Protein AF-A0A0K0CVA7-F1 (afdb_monomer)

Organism: Angiostrongylus cantonensis (NCBI:txid6313)

pLDDT: mean 74.23, std 19.53, range [35.25, 94.12]

Nearest PDB structures (foldseek):
  2fls-assembly1_A  TM=8.951E-01  e=3.554E-04  Homo sapiens
  3zij-assembly2_B  TM=8.366E-01  e=7.509E-03  Bacillus cereus
  3zit-assembly1_A  TM=8.379E-01  e=1.610E-02  Bacillus cereus
  6ghb-assembly1_A  TM=8.305E-01  e=4.555E-02  Bacillus subtilis subsp. subtilis str. 168
  3gkx-assembly3_B  TM=7.285E-01  e=1.122E-01  Bacteroides fragilis NCTC 9343

InterPro domains:
  IPR002109 Glutaredoxin [PF00462] (36-96)
  IPR036249 Thioredoxin-like superfamily [SSF52833] (34-96)

Solvent-accessible surface area (backbone atoms only — not comparable to full-atom values): 5919 Å² total; per-residue (Å²): 140,79,89,82,79,83,80,76,64,66,72,57,58,56,49,54,53,49,50,54,54,51,60,64,58,73,56,73,86,68,82,88,61,54,55,29,39,36,38,34,52,81,97,39,72,61,33,52,53,54,51,49,51,36,56,73,71,67,52,63,61,44,80,44,48,50,55,60,34,39,72,78,38,54,79,55,30,57,58,52,53,51,49,46,29,69,74,69,74,45,90,69,74,52,45,78,39,109

Radius of gyration: 22.4 Å; Cα contacts (8 Å, |Δi|>4): 76; chains: 1; bounding box: 55×48×46 Å

Mean predicted aligned error: 14.28 Å

Sequence (98 aa):
MGALESKVDADGIHKEAKVFWLTAKSESFQVTSAHVMIYTKDSCSFCTKAKELLNNEKIEYKECNTDKLKETNPQQYKRRVNGLVYMTRQTTMPQVRP

Foldseek 3Di:
DDDDDPDDDPVVVVVVVVVVVVVVVPPDPPPPCLVKEKEAEPPDPVSVVVVVVCVVVVRRHDYDYLVVCCVPPVPVSVVVQVVVCVVPVDNDDTDMGD

Secondary structure (DSSP, 8-state):
---------HHHHHHHHHHHHHHHHHS--------EEEEE-TT-HHHHHHHHHHHHTT--EEEEEHHHHHHH-HHHHHHHHHHHHHHH---SS-EEE-

Structure (mmCIF, N/CA/C/O backbone):
data_AF-A0A0K0CVA7-F1
#
_entry.id   AF-A0A0K0CVA7-F1
#
loop_
_atom_site.group_PDB
_atom_site.id
_atom_site.type_symbol
_atom_site.label_atom_id
_atom_site.label_alt_id
_atom_site.label_comp_id
_atom_site.label_asym_id
_atom_site.label_entity_id
_atom_site.label_seq_id
_atom_site.pdbx_PDB_ins_code
_atom_site.Cartn_x
_atom_site.Cartn_y
_atom_site.Cartn_z
_atom_site.occupancy
_atom_site.B_iso_or_equiv
_atom_site.auth_seq_id
_atom_site.auth_comp_id
_atom_site.auth_asym_id
_atom_site.auth_atom_id
_atom_site.pdbx_PDB_model_num
ATOM 1 N N . MET A 1 1 ? 43.976 -39.351 32.247 1.00 37.31 1 MET A N 1
ATOM 2 C CA . MET A 1 1 ? 43.830 -37.896 32.476 1.00 37.31 1 MET A CA 1
ATOM 3 C C . MET A 1 1 ? 43.227 -37.314 31.208 1.00 37.31 1 MET A C 1
ATOM 5 O O . MET A 1 1 ? 43.776 -37.593 30.160 1.00 37.31 1 MET A O 1
ATOM 9 N N . GLY A 1 2 ? 42.115 -36.603 31.129 1.00 35.25 2 GLY A N 1
ATOM 10 C CA . GLY A 1 2 ? 41.139 -36.061 32.065 1.00 35.25 2 GLY A CA 1
ATOM 11 C C . GLY A 1 2 ? 40.320 -35.109 31.188 1.00 35.25 2 GLY A C 1
ATOM 12 O O . GLY A 1 2 ? 40.872 -34.127 30.703 1.00 35.25 2 GLY A O 1
ATOM 13 N N . ALA A 1 3 ? 39.078 -35.471 30.868 1.00 39.00 3 ALA A N 1
ATOM 14 C CA . ALA A 1 3 ? 38.177 -34.648 30.070 1.00 39.00 3 ALA A CA 1
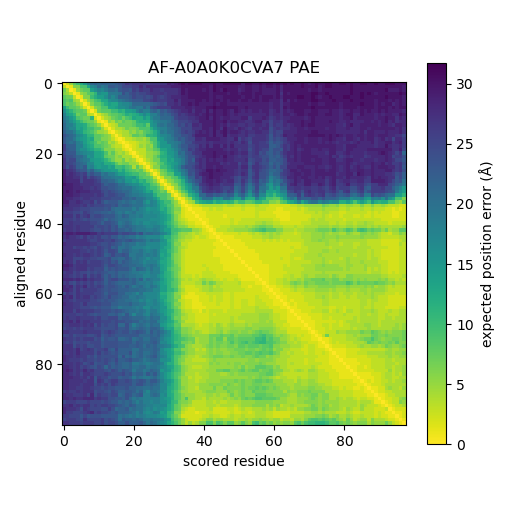ATOM 15 C C . ALA A 1 3 ? 37.753 -33.430 30.902 1.00 39.00 3 ALA A C 1
ATOM 17 O O . ALA A 1 3 ? 37.242 -33.599 32.008 1.00 39.00 3 ALA A O 1
ATOM 18 N N . LEU A 1 4 ? 37.981 -32.218 30.392 1.00 39.34 4 LEU A N 1
ATOM 19 C CA . LEU A 1 4 ? 37.447 -30.991 30.974 1.00 39.34 4 LEU A CA 1
ATOM 20 C C . LEU A 1 4 ? 36.274 -30.534 30.105 1.00 39.34 4 LEU A C 1
ATOM 22 O O . LEU A 1 4 ? 36.431 -29.754 29.168 1.00 39.34 4 LEU A O 1
ATOM 26 N N . GLU A 1 5 ? 35.098 -31.087 30.391 1.00 39.16 5 GLU A N 1
ATOM 27 C CA . GLU A 1 5 ? 33.833 -30.570 29.880 1.00 39.16 5 GLU A CA 1
ATOM 28 C C . GLU A 1 5 ? 33.530 -29.244 30.588 1.00 39.16 5 GLU A C 1
ATOM 30 O O . GLU A 1 5 ? 33.355 -29.190 31.807 1.00 39.16 5 GLU A O 1
ATOM 35 N N . SER A 1 6 ? 33.500 -28.153 29.821 1.00 46.00 6 SER A N 1
ATOM 36 C CA . SER A 1 6 ? 33.109 -26.836 30.315 1.00 46.00 6 SER A CA 1
ATOM 37 C C . SER A 1 6 ? 31.589 -26.808 30.474 1.00 46.00 6 SER A C 1
ATOM 39 O O . SER A 1 6 ? 30.839 -26.654 29.512 1.00 46.00 6 SER A O 1
ATOM 41 N N . LYS A 1 7 ? 31.137 -27.019 31.707 1.00 47.81 7 LYS A N 1
ATOM 42 C CA . LYS A 1 7 ? 29.734 -27.013 32.114 1.00 47.81 7 LYS A CA 1
ATOM 43 C C . LYS A 1 7 ? 29.250 -25.563 32.155 1.00 47.81 7 LYS A C 1
ATOM 45 O O . LYS A 1 7 ? 29.587 -24.819 33.065 1.00 47.81 7 LYS A O 1
ATOM 50 N N . VAL A 1 8 ? 28.532 -25.139 31.119 1.00 50.06 8 VAL A N 1
ATOM 51 C CA . VAL A 1 8 ? 27.8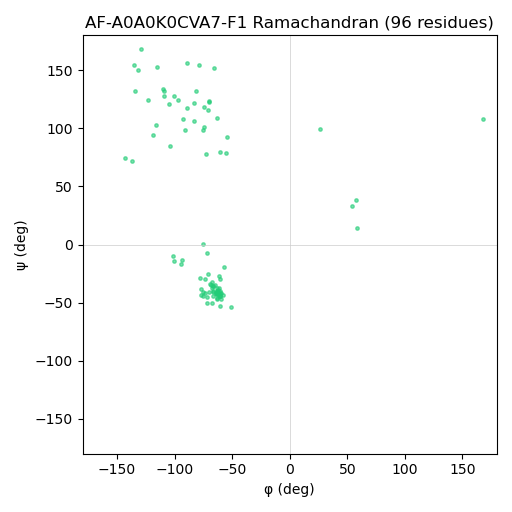83 -23.824 31.085 1.00 50.06 8 VAL A CA 1
ATOM 52 C C . VAL A 1 8 ? 26.556 -23.966 31.829 1.00 50.06 8 VAL A C 1
ATOM 54 O O . VAL A 1 8 ? 25.640 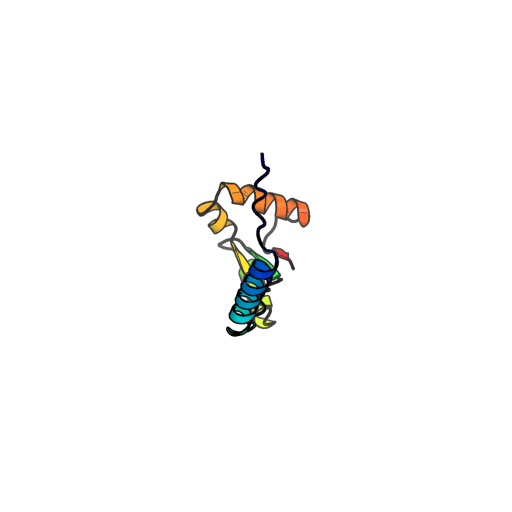-24.635 31.350 1.00 50.06 8 VAL A O 1
ATOM 57 N N . ASP A 1 9 ? 26.482 -23.425 33.043 1.00 50.19 9 ASP A N 1
ATOM 58 C CA . ASP A 1 9 ? 25.321 -23.539 33.926 1.00 50.19 9 ASP A CA 1
ATOM 59 C C . ASP A 1 9 ? 24.074 -22.868 33.319 1.00 50.19 9 ASP A C 1
ATOM 61 O O . ASP A 1 9 ? 23.953 -21.642 33.255 1.00 50.19 9 ASP A O 1
ATOM 65 N N . ALA A 1 10 ? 23.108 -23.692 32.902 1.00 52.69 10 ALA A N 1
ATOM 66 C CA . ALA A 1 10 ? 21.829 -23.274 32.317 1.00 52.69 10 ALA A CA 1
ATOM 67 C C . ALA A 1 10 ? 20.999 -22.342 33.231 1.00 52.69 10 ALA A C 1
ATOM 69 O O . ALA A 1 10 ? 20.140 -21.598 32.756 1.00 52.69 10 ALA A O 1
ATOM 70 N N . ASP A 1 11 ? 21.287 -22.336 34.536 1.00 52.38 11 ASP A N 1
ATOM 71 C CA . ASP A 1 11 ? 20.600 -21.515 35.537 1.00 52.38 11 ASP A CA 1
ATOM 72 C C . ASP A 1 11 ? 20.939 -20.013 35.418 1.00 52.38 11 ASP A C 1
ATOM 74 O O . ASP A 1 11 ? 20.127 -19.156 35.778 1.00 52.38 11 ASP A O 1
ATOM 78 N N . GLY A 1 12 ? 22.110 -19.673 34.861 1.00 49.66 12 GLY A N 1
ATOM 79 C CA . GLY A 1 12 ? 22.517 -18.285 34.609 1.00 49.66 12 GLY A CA 1
ATOM 80 C C . GLY A 1 12 ? 21.771 -17.653 33.431 1.00 49.66 12 GLY A C 1
ATOM 81 O O . GLY A 1 12 ? 21.275 -16.531 33.530 1.00 49.66 12 GLY A O 1
ATOM 82 N N . ILE A 1 13 ? 21.589 -18.416 32.348 1.00 55.00 13 ILE A N 1
ATOM 83 C CA . ILE A 1 13 ? 20.906 -17.955 31.127 1.00 55.00 13 ILE A CA 1
ATOM 84 C C . ILE A 1 13 ? 19.417 -17.694 31.398 1.00 55.00 13 ILE A C 1
ATOM 86 O O . ILE A 1 13 ? 18.844 -16.733 30.887 1.00 55.00 13 ILE A O 1
ATOM 90 N N . HIS A 1 14 ? 18.786 -18.496 32.261 1.00 53.41 14 HIS A N 1
ATOM 91 C CA . HIS A 1 14 ? 17.384 -18.294 32.642 1.00 53.41 14 HIS A CA 1
ATOM 92 C C . HIS A 1 14 ? 17.151 -17.019 33.464 1.00 53.41 14 HIS A C 1
ATOM 94 O O . HIS A 1 14 ? 16.078 -16.415 33.363 1.00 53.41 14 HIS A O 1
ATOM 100 N N . LYS A 1 15 ? 18.127 -16.601 34.277 1.00 52.03 15 LYS A N 1
ATOM 101 C CA . LYS A 1 15 ? 18.030 -15.367 35.070 1.00 52.03 15 LYS A CA 1
ATOM 102 C C . LYS A 1 15 ? 18.232 -14.139 34.187 1.00 52.03 15 LYS A C 1
ATOM 104 O O . LYS A 1 15 ? 17.403 -13.238 34.242 1.00 52.03 15 LYS A O 1
ATOM 109 N N . GLU A 1 16 ? 19.225 -14.166 33.302 1.00 52.66 16 GLU A N 1
ATOM 110 C CA . GLU A 1 16 ? 19.472 -13.114 32.303 1.00 52.66 16 GLU A CA 1
ATOM 111 C C . GLU A 1 16 ? 18.274 -12.935 31.354 1.00 52.66 16 GLU A C 1
ATOM 113 O O . GLU A 1 16 ? 17.806 -11.817 31.140 1.00 52.66 16 GLU A O 1
ATOM 118 N N . ALA A 1 17 ? 17.683 -14.033 30.865 1.00 52.41 17 ALA A N 1
ATOM 119 C CA . ALA A 1 17 ? 16.506 -13.978 29.995 1.00 52.41 17 ALA A CA 1
ATOM 120 C C . ALA A 1 17 ? 15.257 -13.435 30.711 1.00 52.41 17 ALA A C 1
ATOM 122 O O . ALA A 1 17 ? 14.468 -12.714 30.100 1.00 52.41 17 ALA A O 1
ATOM 123 N N . LYS A 1 18 ? 15.073 -13.742 32.006 1.00 51.50 18 LYS A N 1
ATOM 124 C CA . LYS A 1 18 ? 13.980 -13.174 32.815 1.00 51.50 18 LYS A CA 1
ATOM 125 C C . LYS A 1 18 ? 14.183 -11.690 33.094 1.00 51.50 18 LYS A C 1
ATOM 127 O O . LYS A 1 18 ? 13.208 -10.949 33.019 1.00 51.50 18 LYS A O 1
ATOM 132 N N . VAL A 1 19 ? 15.408 -11.261 33.398 1.00 57.22 19 VAL A N 1
ATOM 133 C CA . VAL A 1 19 ? 15.726 -9.839 33.597 1.00 57.22 19 VAL A CA 1
ATOM 134 C C . VAL A 1 19 ? 15.485 -9.074 32.295 1.00 57.22 19 VAL A C 1
ATOM 136 O O . VAL A 1 19 ? 14.743 -8.099 32.313 1.00 57.22 19 VAL A O 1
ATOM 139 N N . PHE A 1 20 ? 15.954 -9.588 31.152 1.00 52.53 20 PHE A N 1
ATOM 140 C CA . PHE A 1 20 ? 15.701 -8.994 29.835 1.00 52.53 20 PHE A CA 1
ATOM 141 C C . PHE A 1 20 ? 14.197 -8.873 29.512 1.00 52.53 20 PHE A C 1
ATOM 143 O O . PHE A 1 20 ? 13.740 -7.823 29.063 1.00 52.53 20 PHE A O 1
ATOM 150 N N . TRP A 1 21 ? 13.399 -9.909 29.808 1.00 47.03 21 TRP A N 1
ATOM 151 C CA . TRP A 1 21 ? 11.940 -9.880 29.618 1.00 47.03 21 TRP A CA 1
ATOM 152 C C . TRP A 1 21 ? 11.209 -8.923 30.571 1.00 47.03 21 TRP A C 1
ATOM 154 O O . TRP A 1 21 ? 10.196 -8.336 30.193 1.00 47.03 21 TRP A O 1
ATOM 164 N N . LEU A 1 22 ? 11.680 -8.787 31.813 1.00 50.94 22 LEU A N 1
ATOM 165 C CA . LEU A 1 22 ? 11.055 -7.929 32.823 1.00 50.94 22 LEU A CA 1
ATOM 166 C C . LEU A 1 22 ? 11.377 -6.450 32.584 1.00 50.94 22 LEU A C 1
ATOM 168 O O . LEU A 1 22 ? 10.476 -5.623 32.712 1.00 50.94 22 LEU A O 1
ATOM 172 N N . THR A 1 23 ? 12.598 -6.119 32.156 1.00 53.50 23 THR A N 1
ATOM 173 C CA . THR A 1 23 ? 12.968 -4.744 31.776 1.00 53.50 23 THR A CA 1
ATOM 174 C C . THR A 1 23 ? 12.263 -4.305 30.488 1.00 53.50 23 THR A C 1
ATOM 176 O O . THR A 1 23 ? 11.818 -3.165 30.395 1.00 53.50 23 THR A O 1
ATOM 179 N N . ALA A 1 24 ? 12.035 -5.222 29.540 1.00 52.41 24 ALA A N 1
ATOM 180 C CA . ALA A 1 24 ? 11.235 -4.956 28.338 1.00 52.41 24 ALA A CA 1
ATOM 181 C C . ALA A 1 24 ? 9.718 -4.816 28.601 1.00 52.41 24 ALA A C 1
ATOM 183 O O . ALA A 1 24 ? 8.970 -4.468 27.690 1.00 52.41 24 ALA A O 1
ATOM 184 N N . LYS A 1 25 ? 9.238 -5.095 29.823 1.00 52.38 25 LYS A N 1
ATOM 185 C CA . LYS A 1 25 ? 7.812 -5.018 30.188 1.00 52.38 25 LYS A CA 1
ATOM 186 C C . LYS A 1 25 ? 7.442 -3.739 30.953 1.00 52.38 25 LYS A C 1
ATOM 188 O O . LYS A 1 25 ? 6.255 -3.443 31.075 1.00 52.38 25 LYS A O 1
ATOM 193 N N . SER A 1 26 ? 8.425 -2.991 31.466 1.00 48.53 26 SER A N 1
ATOM 194 C CA . SER A 1 26 ? 8.212 -1.755 32.241 1.00 48.53 26 SER A CA 1
ATOM 195 C C . SER A 1 26 ? 8.261 -0.462 31.421 1.00 48.53 26 SER A C 1
ATOM 197 O O . SER A 1 26 ? 7.804 0.569 31.904 1.00 48.53 26 SER A O 1
ATOM 199 N N . GLU A 1 27 ? 8.739 -0.505 30.179 1.00 46.75 27 GLU A N 1
ATOM 200 C CA . GLU A 1 27 ? 8.435 0.523 29.184 1.00 46.75 27 GLU A CA 1
ATOM 201 C C . GLU A 1 27 ? 7.208 0.047 28.418 1.00 46.75 27 GLU A C 1
ATOM 203 O O . GLU A 1 27 ? 7.286 -0.937 27.697 1.00 46.75 27 GLU A O 1
ATOM 208 N N . SER A 1 28 ? 6.068 0.696 28.662 1.00 41.59 28 SER A N 1
ATOM 209 C CA . SER A 1 28 ? 4.879 0.729 27.804 1.00 41.59 28 SER A CA 1
ATOM 210 C C . SER A 1 28 ? 4.713 -0.495 26.899 1.00 41.59 28 SER A C 1
ATOM 212 O O . SER A 1 28 ? 5.296 -0.555 25.821 1.00 41.59 28 SER A O 1
ATOM 214 N N . PHE A 1 29 ? 3.864 -1.440 27.303 1.00 43.00 29 PHE A N 1
ATOM 215 C CA . PHE A 1 29 ? 3.269 -2.442 26.419 1.00 43.00 29 PHE A CA 1
ATOM 216 C C . PHE A 1 29 ? 2.544 -1.733 25.257 1.00 43.00 29 PHE A C 1
ATOM 218 O O . PHE A 1 29 ? 1.331 -1.551 25.255 1.00 43.00 29 PHE A O 1
ATOM 225 N N . GLN A 1 30 ? 3.313 -1.278 24.278 1.00 40.06 30 GLN A N 1
ATOM 226 C CA . GLN A 1 30 ? 2.865 -0.922 22.957 1.00 40.06 30 GLN A CA 1
ATOM 227 C C . GLN A 1 30 ? 3.026 -2.219 22.187 1.00 40.06 30 GLN A C 1
ATOM 229 O O . GLN A 1 30 ? 4.130 -2.618 21.815 1.00 40.06 30 GLN A O 1
ATOM 234 N N . VAL A 1 31 ? 1.915 -2.937 22.045 1.00 41.34 31 VAL A N 1
ATOM 235 C CA . VAL A 1 31 ? 1.782 -3.994 21.049 1.00 41.34 31 VAL A CA 1
ATOM 236 C C . VAL A 1 31 ? 2.127 -3.343 19.715 1.00 41.34 31 VAL A C 1
ATOM 238 O O . VAL A 1 31 ? 1.284 -2.725 19.080 1.00 41.34 31 VAL A O 1
ATOM 241 N N . THR A 1 32 ? 3.394 -3.416 19.323 1.00 50.72 32 THR A N 1
ATOM 242 C CA . THR A 1 32 ? 3.872 -3.022 18.004 1.00 50.72 32 THR A CA 1
ATOM 243 C C . THR A 1 32 ? 3.383 -4.084 17.038 1.00 50.72 32 THR A C 1
ATOM 245 O O . THR A 1 32 ? 4.094 -5.006 16.653 1.00 50.72 32 THR A O 1
ATOM 248 N N . SER A 1 33 ? 2.108 -3.997 16.689 1.00 50.44 33 SER A N 1
ATOM 249 C CA . SER A 1 33 ? 1.532 -4.797 15.626 1.00 50.44 33 SER A CA 1
ATOM 250 C C . SER A 1 33 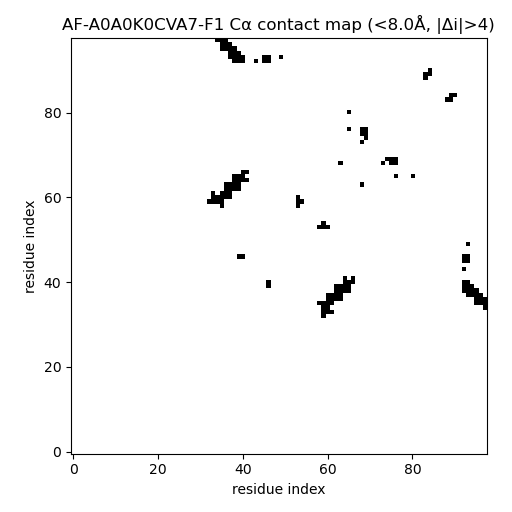? 0.634 -3.898 14.803 1.00 50.44 33 SER A C 1
ATOM 252 O O . SER A 1 33 ? -0.589 -4.024 14.813 1.00 50.44 33 SER A O 1
ATOM 254 N N . ALA A 1 34 ? 1.259 -3.008 14.030 1.00 54.94 34 ALA A N 1
ATOM 255 C CA . ALA A 1 34 ? 0.689 -2.628 12.749 1.00 54.94 34 ALA A CA 1
ATOM 256 C C . ALA A 1 34 ? 0.598 -3.913 11.906 1.00 54.94 34 ALA A C 1
ATOM 258 O O . ALA A 1 34 ? 1.474 -4.212 11.094 1.00 54.94 34 ALA A O 1
ATOM 259 N N . HIS A 1 35 ? -0.431 -4.722 12.175 1.00 70.19 35 HIS A N 1
ATOM 260 C CA . HIS A 1 35 ? -0.729 -5.953 11.452 1.00 70.19 35 HIS A CA 1
ATOM 261 C C . HIS A 1 35 ? -0.978 -5.608 9.980 1.00 70.19 35 HIS A C 1
ATOM 263 O O . HIS A 1 35 ? -0.637 -6.366 9.086 1.00 70.19 35 HIS A O 1
ATOM 269 N N . VAL A 1 36 ? -1.484 -4.400 9.718 1.00 83.94 36 VAL A N 1
ATOM 270 C CA . VAL A 1 36 ? -1.836 -3.941 8.384 1.00 83.94 36 VAL A CA 1
ATOM 271 C C . VAL A 1 36 ? -0.651 -3.263 7.685 1.00 83.94 36 VAL A C 1
ATOM 273 O O . VAL A 1 36 ? -0.160 -2.214 8.093 1.00 83.94 36 VAL A O 1
ATOM 276 N N . MET A 1 37 ? -0.208 -3.836 6.573 1.00 88.69 37 MET A N 1
ATOM 277 C CA . MET A 1 37 ? 0.747 -3.260 5.629 1.00 88.69 37 MET A CA 1
ATOM 278 C C . MET A 1 37 ? 0.002 -2.693 4.416 1.00 88.69 37 MET A C 1
ATOM 280 O O . MET A 1 37 ? -0.739 -3.416 3.746 1.00 88.69 37 MET A O 1
ATOM 284 N N . ILE A 1 38 ? 0.252 -1.430 4.068 1.00 91.25 38 ILE A N 1
ATOM 285 C CA . ILE A 1 38 ? -0.226 -0.836 2.811 1.00 91.25 38 ILE A CA 1
ATOM 286 C C . ILE A 1 38 ? 0.939 -0.602 1.853 1.00 91.25 38 ILE A C 1
ATOM 288 O O . ILE A 1 38 ? 1.940 0.024 2.196 1.00 91.25 38 ILE A O 1
ATOM 292 N N . TYR A 1 39 ? 0.796 -1.094 0.629 1.00 91.38 39 TYR A N 1
ATOM 293 C CA . TYR A 1 39 ? 1.727 -0.848 -0.462 1.00 91.38 39 TYR A CA 1
ATOM 294 C C . TYR A 1 39 ? 1.206 0.295 -1.321 1.00 91.38 39 TYR A C 1
ATOM 296 O O . TYR A 1 39 ? 0.070 0.260 -1.807 1.00 91.38 39 TYR A O 1
ATOM 304 N N . THR A 1 40 ? 2.042 1.314 -1.490 1.00 93.31 40 THR A N 1
ATOM 305 C CA . THR A 1 40 ? 1.695 2.543 -2.205 1.00 93.31 40 THR A CA 1
ATOM 306 C C . THR A 1 40 ? 2.746 2.886 -3.255 1.00 9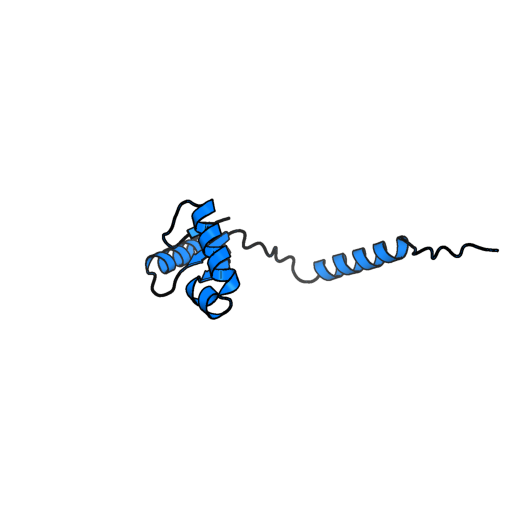3.31 40 THR A C 1
ATOM 308 O O . THR A 1 40 ? 3.830 2.292 -3.328 1.00 93.31 40 THR A O 1
ATOM 311 N N . LYS A 1 41 ? 2.388 3.841 -4.108 1.00 91.38 41 LYS A N 1
ATOM 312 C CA . LYS A 1 41 ? 3.237 4.421 -5.142 1.00 91.38 41 LYS A CA 1
ATOM 313 C C . LYS A 1 41 ? 3.129 5.948 -5.064 1.00 91.38 41 LYS A C 1
ATOM 315 O O . LYS A 1 41 ? 2.069 6.446 -4.666 1.00 91.38 41 LYS A O 1
ATOM 320 N N . ASP A 1 42 ? 4.180 6.676 -5.430 1.00 88.94 42 ASP A N 1
ATOM 321 C CA . ASP A 1 42 ? 4.096 8.130 -5.555 1.00 88.94 42 ASP A CA 1
ATOM 322 C C . ASP A 1 42 ? 3.144 8.520 -6.703 1.00 88.94 42 ASP A C 1
ATOM 324 O O . ASP A 1 42 ? 2.916 7.761 -7.651 1.00 88.94 42 ASP A O 1
ATOM 328 N N . SER A 1 43 ? 2.519 9.696 -6.585 1.00 87.25 43 SER A N 1
ATOM 329 C CA . SER A 1 43 ? 1.517 10.202 -7.541 1.00 87.25 43 SER A CA 1
ATOM 330 C C . SER A 1 43 ? 0.299 9.278 -7.751 1.00 87.25 43 SER A C 1
ATOM 332 O O . SER A 1 43 ? -0.223 9.153 -8.857 1.00 87.25 43 SER A O 1
ATOM 334 N N . CYS A 1 44 ? -0.187 8.638 -6.680 1.00 88.12 44 CYS A N 1
ATOM 335 C CA . CYS A 1 44 ? -1.349 7.742 -6.694 1.00 88.12 44 CYS A CA 1
ATOM 336 C C . CYS A 1 44 ? -2.505 8.298 -5.840 1.00 88.12 44 CYS A C 1
ATOM 338 O O . CYS A 1 44 ? -2.506 8.175 -4.614 1.00 88.12 44 CYS A O 1
ATOM 340 N N . SER A 1 45 ? -3.534 8.861 -6.481 1.00 92.19 45 SER A N 1
ATOM 341 C CA . SER A 1 45 ? -4.704 9.436 -5.791 1.00 92.19 45 SER A CA 1
ATOM 342 C C . SER A 1 45 ? -5.503 8.396 -4.993 1.00 92.19 45 SER A C 1
ATOM 344 O O . SER A 1 45 ? -5.952 8.669 -3.880 1.00 92.19 45 SER A O 1
ATOM 346 N N . PHE A 1 46 ? -5.626 7.174 -5.517 1.00 93.31 46 PHE A N 1
ATOM 347 C CA . PHE A 1 46 ? -6.277 6.058 -4.825 1.00 93.31 46 PHE A CA 1
ATOM 348 C C . PHE A 1 46 ? -5.525 5.635 -3.559 1.00 93.31 46 PHE A C 1
ATOM 350 O O . PHE A 1 46 ? -6.146 5.282 -2.561 1.00 93.31 46 PHE A O 1
ATOM 357 N N . CYS A 1 47 ? -4.194 5.722 -3.571 1.00 92.31 47 CYS A N 1
ATOM 358 C CA . CYS A 1 47 ? -3.357 5.395 -2.425 1.00 92.31 47 CYS A CA 1
ATOM 359 C C . CYS A 1 47 ? -3.568 6.396 -1.284 1.00 92.31 47 CYS A C 1
ATOM 361 O O . CYS A 1 47 ? -3.616 5.996 -0.124 1.00 92.31 47 CYS A O 1
ATOM 363 N N . THR A 1 48 ? -3.754 7.681 -1.602 1.00 93.06 48 THR A N 1
ATOM 364 C CA . THR A 1 48 ? -4.113 8.704 -0.609 1.00 93.06 48 THR A CA 1
ATOM 365 C C . THR A 1 48 ? -5.472 8.413 0.020 1.00 93.06 48 THR A C 1
ATOM 367 O O . THR A 1 48 ? -5.570 8.394 1.242 1.00 93.06 48 THR A O 1
ATOM 370 N N . LYS A 1 49 ? -6.490 8.086 -0.790 1.00 93.56 49 LYS A N 1
ATOM 371 C CA . LYS A 1 49 ? -7.822 7.720 -0.277 1.00 93.56 49 LYS A CA 1
ATOM 372 C C . LYS A 1 49 ? -7.786 6.477 0.614 1.00 93.56 49 LYS A C 1
ATOM 374 O O . LYS A 1 49 ? -8.411 6.464 1.665 1.00 93.56 49 LYS A O 1
ATOM 379 N N . ALA A 1 50 ? -7.032 5.447 0.230 1.00 91.94 50 ALA A N 1
ATOM 380 C CA . ALA A 1 50 ? -6.888 4.241 1.047 1.00 91.94 50 ALA A CA 1
ATOM 381 C C . ALA A 1 50 ? -6.225 4.534 2.404 1.00 91.94 50 ALA A C 1
ATOM 383 O O . ALA A 1 50 ? -6.665 4.015 3.426 1.00 91.94 50 ALA A O 1
ATOM 384 N N . LYS A 1 51 ? -5.205 5.401 2.426 1.00 91.25 51 LYS A N 1
ATOM 385 C CA . LYS A 1 51 ? -4.573 5.863 3.669 1.00 91.25 51 LYS A CA 1
ATOM 386 C C . LYS A 1 51 ? -5.531 6.668 4.541 1.00 91.25 51 LYS A C 1
ATOM 388 O O . LYS A 1 51 ? -5.563 6.466 5.749 1.00 91.25 51 LYS A O 1
ATOM 393 N N . GLU A 1 52 ? -6.320 7.550 3.934 1.00 94.12 52 GLU A N 1
ATOM 394 C CA . GLU A 1 52 ? -7.334 8.337 4.638 1.00 94.12 52 GLU A CA 1
ATOM 395 C C . GLU A 1 52 ? -8.389 7.439 5.291 1.00 94.12 52 GLU A C 1
ATOM 397 O O . GLU A 1 52 ? -8.680 7.610 6.468 1.00 94.12 52 GLU A O 1
ATOM 402 N N . LEU A 1 53 ? -8.883 6.423 4.576 1.00 92.81 53 LEU A N 1
ATOM 403 C CA . LEU A 1 53 ? -9.823 5.443 5.127 1.00 92.81 53 LEU A CA 1
ATOM 404 C C . LEU A 1 53 ? -9.238 4.693 6.330 1.00 92.81 53 LEU A C 1
ATOM 406 O O . LEU A 1 53 ? -9.891 4.600 7.363 1.00 92.81 53 LEU A O 1
ATOM 410 N N . LEU A 1 54 ? -7.997 4.208 6.225 1.00 90.44 54 LEU A N 1
ATOM 411 C CA . LEU A 1 54 ? -7.332 3.522 7.337 1.00 90.44 54 LEU A CA 1
ATOM 412 C C . LEU A 1 54 ? -7.135 4.445 8.550 1.00 90.44 54 LEU A C 1
ATOM 414 O O . LEU A 1 54 ? -7.339 4.021 9.685 1.00 90.44 54 LEU A O 1
ATOM 418 N N . ASN A 1 55 ? -6.791 5.714 8.310 1.00 91.19 55 ASN A N 1
ATOM 419 C CA . ASN A 1 55 ? -6.664 6.721 9.364 1.00 91.19 55 ASN A CA 1
ATOM 420 C C . ASN A 1 55 ? -8.017 7.050 10.018 1.00 91.19 55 ASN A C 1
ATOM 422 O O . ASN A 1 55 ? -8.082 7.178 11.240 1.00 91.19 55 ASN A O 1
ATOM 426 N N . ASN A 1 56 ? -9.092 7.163 9.230 1.00 94.06 56 ASN A N 1
ATOM 427 C CA . ASN A 1 56 ? -10.444 7.445 9.724 1.00 94.06 56 ASN A CA 1
ATOM 428 C C . ASN A 1 56 ? -10.962 6.319 10.627 1.00 94.06 56 ASN A C 1
ATOM 430 O O . ASN A 1 56 ? -11.506 6.587 11.697 1.00 94.06 56 ASN A O 1
ATOM 434 N N . GLU A 1 57 ? -10.706 5.069 10.241 1.00 90.38 57 GLU A N 1
ATOM 435 C CA . GLU A 1 57 ? -11.025 3.876 11.036 1.00 90.38 57 GLU A CA 1
ATOM 436 C C . GLU A 1 57 ? -10.050 3.661 12.212 1.00 90.38 57 GLU A C 1
ATOM 438 O O . GLU A 1 57 ? -10.192 2.704 12.972 1.00 90.38 57 GLU A O 1
ATOM 443 N N . LYS A 1 58 ? -9.056 4.549 12.387 1.00 89.06 58 LYS A N 1
ATOM 444 C CA . LYS A 1 58 ? -8.006 4.477 13.420 1.00 89.06 58 LYS A CA 1
ATOM 445 C C . LYS A 1 58 ? -7.246 3.146 13.414 1.00 89.06 58 LYS A C 1
ATOM 447 O O . LYS A 1 58 ? -6.819 2.659 14.461 1.00 89.06 58 LYS A O 1
ATOM 452 N N . ILE A 1 59 ? -7.072 2.563 12.232 1.00 86.81 59 ILE A N 1
ATOM 453 C CA . ILE A 1 59 ? -6.318 1.326 12.045 1.00 86.81 59 ILE A CA 1
ATOM 454 C C . ILE A 1 59 ? -4.841 1.693 11.949 1.00 86.81 59 ILE A C 1
ATOM 456 O O . ILE A 1 59 ? -4.439 2.449 11.067 1.00 86.81 59 ILE A O 1
ATOM 460 N N . GLU A 1 60 ? -4.017 1.144 12.837 1.00 88.25 60 GLU A N 1
ATOM 461 C CA . GLU A 1 60 ? -2.569 1.296 12.741 1.00 88.25 60 GLU A CA 1
ATOM 462 C C . GLU A 1 60 ? -2.044 0.491 11.543 1.00 88.25 60 GLU A C 1
ATOM 464 O O . GLU A 1 60 ? -2.257 -0.721 11.443 1.00 88.25 60 GLU A O 1
ATOM 469 N N . TYR A 1 61 ? -1.358 1.165 10.619 1.00 88.56 61 TYR A N 1
ATOM 470 C CA . TYR A 1 61 ? -0.772 0.526 9.448 1.00 88.56 61 TYR A CA 1
ATOM 471 C C . TYR A 1 61 ? 0.650 0.996 9.181 1.00 88.56 61 TYR A C 1
ATOM 473 O O . TYR A 1 61 ? 1.040 2.124 9.484 1.00 88.56 61 TYR A O 1
ATOM 481 N N . LYS A 1 62 ? 1.418 0.131 8.520 1.00 90.50 62 LYS A N 1
ATOM 482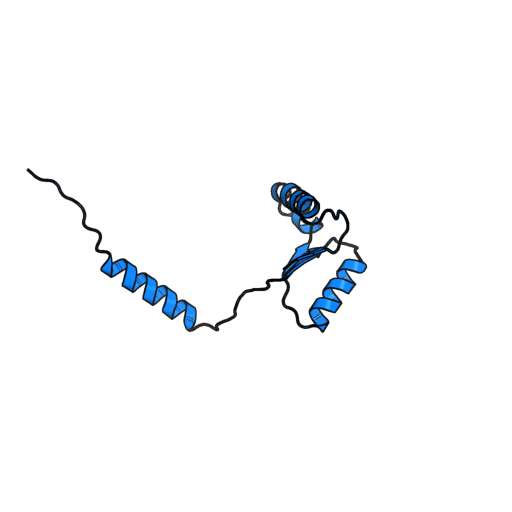 C CA . LYS A 1 62 ? 2.748 0.454 8.016 1.00 90.50 62 LYS A CA 1
ATOM 483 C C . LYS A 1 62 ? 2.709 0.657 6.507 1.00 90.50 62 LYS A C 1
ATOM 485 O O . LYS A 1 62 ? 2.348 -0.238 5.743 1.00 90.50 62 LYS A O 1
ATOM 490 N N . GLU A 1 63 ? 3.115 1.844 6.070 1.00 90.19 63 GLU A N 1
ATOM 491 C CA . GLU A 1 63 ? 3.236 2.164 4.650 1.00 90.19 63 GLU A CA 1
ATOM 492 C C . GLU A 1 63 ? 4.556 1.639 4.069 1.00 90.19 63 GLU A C 1
ATOM 494 O O . GLU A 1 63 ? 5.643 1.859 4.606 1.00 90.19 63 GLU A O 1
ATOM 499 N N . CYS A 1 64 ? 4.463 0.971 2.921 1.00 89.12 64 CYS A N 1
ATOM 500 C CA . CYS A 1 64 ? 5.590 0.597 2.082 1.00 89.12 64 CYS A CA 1
ATOM 501 C C . CYS A 1 64 ? 5.428 1.264 0.712 1.00 89.12 64 CYS A C 1
ATOM 503 O O . CYS A 1 64 ? 4.763 0.737 -0.182 1.00 89.12 64 CYS A O 1
ATOM 505 N N . ASN A 1 65 ? 6.048 2.434 0.551 1.00 90.81 65 ASN A N 1
ATOM 506 C CA . ASN A 1 65 ? 6.108 3.108 -0.740 1.00 90.81 65 ASN A CA 1
ATOM 507 C C . ASN A 1 65 ? 7.117 2.385 -1.648 1.00 90.81 65 ASN A C 1
ATOM 509 O O . ASN A 1 65 ? 8.310 2.283 -1.346 1.00 90.81 65 ASN A O 1
ATOM 513 N N . THR A 1 66 ? 6.614 1.869 -2.765 1.00 88.06 66 THR A N 1
ATOM 514 C CA . THR A 1 66 ? 7.390 1.073 -3.716 1.00 88.06 66 THR A CA 1
ATOM 515 C C . THR A 1 66 ? 8.370 1.890 -4.558 1.00 88.06 66 THR A C 1
ATOM 517 O O . THR A 1 66 ? 9.424 1.354 -4.898 1.00 88.06 66 THR A O 1
ATOM 520 N N . ASP A 1 67 ? 8.096 3.163 -4.849 1.00 89.06 67 ASP A N 1
ATOM 521 C CA . ASP A 1 67 ? 9.036 4.036 -5.568 1.00 89.06 67 ASP A CA 1
ATOM 522 C C . ASP A 1 67 ? 10.222 4.402 -4.675 1.00 89.06 67 ASP A C 1
ATOM 524 O O . ASP A 1 67 ? 11.374 4.224 -5.072 1.00 89.06 67 ASP A O 1
ATOM 528 N N . LYS A 1 68 ? 9.957 4.777 -3.418 1.00 89.50 68 LYS A N 1
ATOM 529 C CA . LYS A 1 68 ? 11.020 5.001 -2.425 1.00 89.50 68 LYS A CA 1
ATOM 530 C C . LYS A 1 68 ? 11.846 3.740 -2.191 1.00 89.50 68 LYS A C 1
ATOM 532 O O . LYS A 1 68 ? 13.069 3.800 -2.145 1.00 89.50 68 LYS A O 1
ATOM 537 N N . LEU A 1 69 ? 11.202 2.571 -2.112 1.00 87.75 69 LEU A N 1
ATOM 538 C CA . LEU A 1 69 ? 11.914 1.297 -1.982 1.00 87.75 69 LEU A CA 1
ATOM 539 C C . LEU A 1 69 ? 12.829 1.021 -3.183 1.00 87.75 69 LEU A C 1
ATOM 541 O O . LEU A 1 69 ? 13.919 0.478 -3.004 1.00 87.75 69 LEU A O 1
ATOM 545 N N . LYS A 1 70 ? 12.397 1.383 -4.395 1.00 87.94 70 LYS A N 1
ATOM 546 C CA . LYS A 1 70 ? 13.209 1.259 -5.610 1.00 87.94 70 LYS A CA 1
ATOM 547 C C . LYS A 1 70 ? 14.463 2.127 -5.541 1.00 87.94 70 LYS A C 1
ATOM 549 O O . LYS A 1 70 ? 15.517 1.669 -5.972 1.00 87.94 70 LYS A O 1
ATOM 554 N N . GLU A 1 71 ? 14.337 3.336 -5.002 1.00 88.56 71 GLU A N 1
ATOM 555 C CA . GLU A 1 71 ? 15.442 4.280 -4.836 1.00 88.56 71 GLU A CA 1
ATOM 556 C C . GLU A 1 71 ? 16.413 3.836 -3.735 1.00 88.56 71 GLU A C 1
ATOM 558 O O . GLU A 1 71 ? 17.613 3.736 -3.975 1.00 88.56 71 GLU A O 1
ATOM 563 N N . THR A 1 72 ? 15.904 3.496 -2.547 1.00 89.00 72 THR A N 1
ATOM 564 C CA . THR A 1 72 ? 16.749 3.149 -1.394 1.00 89.00 72 THR A CA 1
ATOM 565 C C . THR A 1 72 ? 17.366 1.754 -1.509 1.00 89.00 72 THR A C 1
ATOM 567 O O . THR A 1 72 ? 18.516 1.557 -1.135 1.00 89.00 72 THR A O 1
ATOM 570 N N . ASN A 1 73 ? 16.606 0.760 -1.986 1.00 87.12 73 ASN A N 1
ATOM 571 C CA . ASN A 1 73 ? 17.015 -0.649 -1.995 1.00 87.12 73 ASN A CA 1
ATOM 572 C C . ASN A 1 73 ? 16.527 -1.379 -3.264 1.00 87.12 73 ASN A C 1
ATOM 574 O O . ASN A 1 73 ? 15.633 -2.238 -3.205 1.00 87.12 73 ASN A O 1
ATOM 578 N N . PRO A 1 74 ? 17.152 -1.122 -4.427 1.00 84.56 74 PRO A N 1
ATOM 579 C CA . PRO A 1 74 ? 16.713 -1.670 -5.713 1.00 84.56 74 PRO A CA 1
ATOM 580 C C . PRO A 1 74 ? 16.749 -3.207 -5.784 1.00 84.56 74 PRO A C 1
ATOM 582 O O . PRO A 1 74 ? 15.951 -3.811 -6.505 1.00 84.56 74 PRO A O 1
ATOM 585 N N . GLN A 1 75 ? 17.624 -3.870 -5.015 1.00 85.25 75 GLN A N 1
ATOM 586 C CA . GLN A 1 75 ? 17.649 -5.338 -4.936 1.00 85.25 75 GLN A CA 1
ATOM 587 C C . GLN A 1 75 ? 16.393 -5.917 -4.266 1.00 85.25 75 GLN A C 1
ATOM 589 O O . GLN A 1 75 ? 15.866 -6.937 -4.719 1.00 85.25 75 GLN A O 1
ATOM 594 N N . GLN A 1 76 ? 15.888 -5.274 -3.207 1.00 82.88 76 GLN A N 1
ATOM 595 C CA . GLN A 1 76 ? 14.673 -5.729 -2.527 1.00 82.88 76 GLN A CA 1
ATOM 596 C C . GLN A 1 76 ? 13.405 -5.351 -3.291 1.00 82.88 76 GLN A C 1
ATOM 598 O O . GLN A 1 76 ? 12.429 -6.099 -3.230 1.00 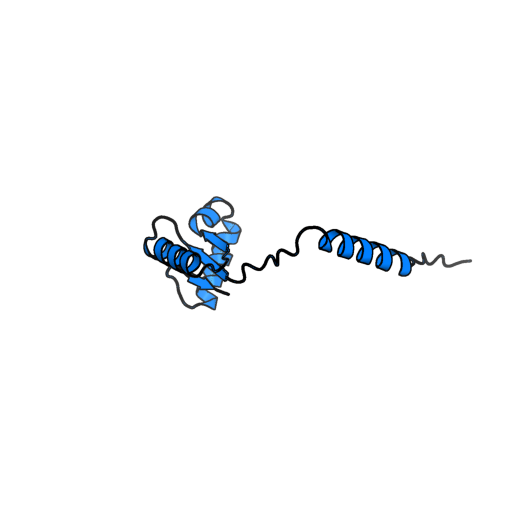82.88 76 GLN A O 1
ATOM 603 N N . TYR A 1 77 ? 13.427 -4.253 -4.051 1.00 86.31 77 TYR A N 1
ATOM 604 C CA . TYR A 1 77 ? 12.281 -3.787 -4.832 1.00 86.31 77 TYR A CA 1
ATOM 605 C C . TYR A 1 77 ? 11.673 -4.888 -5.712 1.00 86.31 77 TYR A C 1
ATOM 607 O O . TYR A 1 77 ? 10.485 -5.190 -5.587 1.00 86.31 77 TYR A O 1
ATOM 615 N N . LYS A 1 78 ? 12.490 -5.548 -6.549 1.00 85.62 78 LYS A N 1
ATOM 616 C CA . LYS A 1 78 ? 12.001 -6.599 -7.461 1.00 85.62 78 LYS A CA 1
ATOM 617 C C . LYS A 1 78 ? 11.371 -7.763 -6.701 1.00 85.62 78 LYS A C 1
ATOM 619 O O . LYS A 1 78 ? 10.294 -8.219 -7.066 1.00 85.62 78 LYS A O 1
ATOM 624 N N . ARG A 1 79 ? 12.016 -8.227 -5.625 1.00 86.12 79 ARG A N 1
ATOM 625 C CA . ARG A 1 79 ? 11.490 -9.323 -4.794 1.00 86.12 79 ARG A CA 1
ATOM 626 C C . ARG A 1 79 ? 10.163 -8.936 -4.143 1.00 86.12 79 ARG A C 1
ATOM 628 O O . ARG A 1 79 ? 9.239 -9.743 -4.126 1.00 86.12 79 ARG A O 1
ATOM 635 N N . ARG A 1 80 ? 10.056 -7.700 -3.651 1.00 83.62 80 ARG A N 1
ATOM 636 C CA . ARG A 1 80 ? 8.864 -7.188 -2.966 1.00 83.62 80 ARG A CA 1
ATOM 637 C C . ARG A 1 80 ? 7.675 -7.053 -3.914 1.00 83.62 80 ARG A C 1
ATOM 639 O O . ARG A 1 80 ? 6.611 -7.576 -3.603 1.00 83.62 80 ARG A O 1
ATOM 646 N N . VAL A 1 81 ? 7.860 -6.410 -5.068 1.00 84.62 81 VAL A N 1
ATOM 647 C CA . VAL A 1 81 ? 6.791 -6.219 -6.063 1.00 84.62 81 VAL A CA 1
ATOM 648 C C . VAL A 1 81 ? 6.375 -7.552 -6.680 1.00 84.62 81 VAL A C 1
ATOM 650 O O . VAL A 1 81 ? 5.184 -7.840 -6.748 1.00 84.62 81 VAL A O 1
ATOM 653 N N . ASN A 1 82 ? 7.329 -8.408 -7.055 1.00 86.06 82 ASN A N 1
ATOM 654 C CA . ASN A 1 82 ? 7.000 -9.719 -7.617 1.00 86.06 82 ASN A CA 1
ATOM 655 C C . ASN A 1 82 ? 6.275 -10.603 -6.598 1.00 86.06 82 ASN A C 1
ATOM 657 O O . ASN A 1 82 ? 5.297 -11.256 -6.948 1.00 86.06 82 ASN A O 1
ATOM 661 N N . GLY A 1 83 ? 6.721 -10.598 -5.337 1.00 86.12 83 GLY A N 1
ATOM 662 C CA . GLY A 1 83 ? 6.038 -11.307 -4.258 1.00 86.12 83 GLY A CA 1
ATOM 663 C C . GLY A 1 83 ? 4.614 -10.794 -4.051 1.00 86.12 83 GLY A C 1
ATOM 664 O O . GLY A 1 83 ? 3.695 -11.594 -3.902 1.00 86.12 83 GLY A O 1
ATOM 665 N N . LEU A 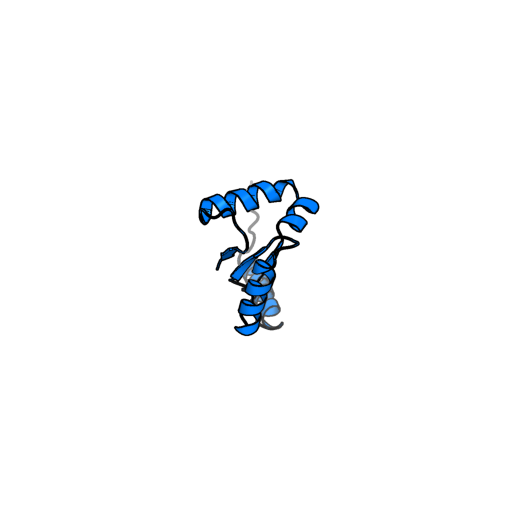1 84 ? 4.416 -9.475 -4.109 1.00 86.00 84 LEU A N 1
ATOM 666 C CA . LEU A 1 84 ? 3.098 -8.863 -3.991 1.00 86.00 84 LEU A CA 1
ATOM 667 C C . LEU A 1 84 ? 2.161 -9.348 -5.107 1.00 86.00 84 LEU A C 1
ATOM 669 O O . LEU A 1 84 ? 1.115 -9.914 -4.806 1.00 86.00 84 LEU A O 1
ATOM 673 N N . VAL A 1 85 ? 2.584 -9.240 -6.370 1.00 87.19 85 VAL A N 1
ATOM 674 C CA . VAL A 1 85 ? 1.807 -9.710 -7.532 1.00 87.19 85 VAL A CA 1
ATOM 675 C C . VAL A 1 85 ? 1.537 -11.214 -7.459 1.00 87.19 85 VAL A C 1
ATOM 677 O O . VAL A 1 85 ? 0.436 -11.661 -7.774 1.00 87.19 85 VAL A O 1
ATOM 680 N N . TYR A 1 86 ? 2.517 -12.010 -7.030 1.00 88.06 86 TYR A N 1
ATOM 681 C CA . TYR A 1 86 ? 2.357 -13.458 -6.904 1.00 88.06 86 TYR A CA 1
ATOM 682 C C . TYR A 1 86 ? 1.292 -13.831 -5.866 1.00 88.06 86 TYR A C 1
ATOM 684 O O . TYR A 1 86 ? 0.467 -14.708 -6.121 1.00 88.06 86 TYR A O 1
ATOM 692 N N . MET A 1 87 ? 1.289 -13.146 -4.719 1.00 83.81 87 MET A N 1
ATOM 693 C CA . MET A 1 87 ? 0.365 -13.425 -3.619 1.00 83.81 87 MET A CA 1
ATOM 694 C C . MET A 1 87 ? -1.044 -12.888 -3.873 1.00 83.81 87 MET A C 1
ATOM 696 O O . MET A 1 87 ? -2.016 -13.579 -3.584 1.00 83.81 87 MET A O 1
ATOM 700 N N . THR A 1 88 ? -1.174 -11.663 -4.384 1.00 84.31 88 THR A N 1
ATOM 701 C CA . THR A 1 88 ? -2.482 -10.999 -4.523 1.00 84.31 88 THR A CA 1
ATOM 702 C C . THR A 1 88 ? -3.104 -11.193 -5.897 1.00 84.31 88 THR A C 1
ATOM 704 O O . THR A 1 88 ? -4.295 -10.943 -6.061 1.00 84.31 88 THR A O 1
ATOM 707 N N . ARG A 1 89 ? -2.307 -11.615 -6.889 1.00 87.38 89 ARG A N 1
ATOM 708 C CA . ARG A 1 89 ? -2.655 -11.605 -8.321 1.00 87.38 89 ARG A CA 1
ATOM 709 C C . ARG A 1 89 ? -3.006 -10.212 -8.852 1.00 87.38 89 ARG A C 1
ATOM 711 O O . ARG A 1 89 ? -3.525 -10.094 -9.957 1.00 87.38 89 ARG A O 1
ATOM 718 N N . GLN A 1 90 ? -2.684 -9.160 -8.099 1.00 85.81 90 GLN A N 1
ATOM 719 C CA . GLN A 1 90 ? -2.941 -7.775 -8.469 1.00 85.81 90 GLN A CA 1
ATOM 720 C C . GLN A 1 90 ? -1.630 -7.064 -8.783 1.00 85.81 90 GLN A C 1
ATOM 722 O O . GLN A 1 90 ? -0.657 -7.142 -8.032 1.00 85.81 90 GLN A O 1
ATOM 727 N N . THR A 1 91 ? -1.617 -6.331 -9.892 1.00 85.94 91 THR A N 1
ATOM 728 C CA . THR A 1 91 ? -0.488 -5.490 -10.323 1.00 85.94 91 THR A CA 1
ATOM 729 C C . THR A 1 91 ? -0.709 -4.007 -10.022 1.00 85.94 91 THR A C 1
ATOM 731 O O . THR A 1 91 ? 0.217 -3.207 -10.141 1.00 85.94 91 THR A O 1
ATOM 734 N N . THR A 1 92 ? -1.923 -3.634 -9.616 1.00 87.00 92 THR A N 1
ATOM 735 C CA . THR A 1 92 ? -2.343 -2.259 -9.327 1.00 87.00 92 THR A CA 1
ATOM 736 C C . THR A 1 92 ? -2.084 -1.875 -7.872 1.00 87.00 92 THR A C 1
ATOM 738 O O . THR A 1 92 ? -2.018 -2.739 -7.001 1.00 87.00 92 THR A O 1
ATOM 741 N N . MET A 1 93 ? -1.962 -0.575 -7.601 1.00 87.81 93 MET A N 1
ATOM 742 C CA . MET A 1 93 ? -1.865 0.002 -6.253 1.00 87.81 93 MET A CA 1
ATOM 743 C C . MET A 1 93 ? -3.090 0.893 -5.978 1.00 87.81 93 MET A C 1
ATOM 745 O O . MET A 1 93 ? -3.621 1.461 -6.936 1.00 87.81 93 MET A O 1
ATOM 749 N N . PRO A 1 94 ? -3.517 1.078 -4.712 1.00 90.44 94 PRO A N 1
ATOM 750 C CA . PRO A 1 94 ? -2.926 0.547 -3.475 1.00 90.44 94 PRO A CA 1
ATOM 751 C C . PRO A 1 94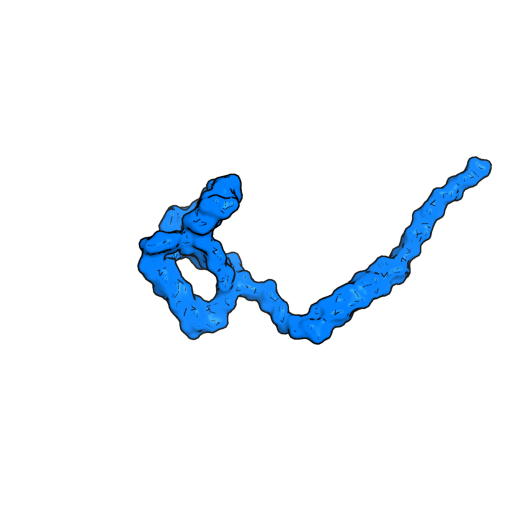 ? -3.276 -0.924 -3.207 1.00 90.44 94 PRO A C 1
ATOM 753 O O . PRO A 1 94 ? -4.329 -1.399 -3.623 1.00 90.44 94 PRO A O 1
ATOM 756 N N . GLN A 1 95 ? -2.418 -1.629 -2.462 1.00 89.12 95 GLN A N 1
ATOM 757 C CA . GLN A 1 95 ? -2.714 -2.974 -1.942 1.00 89.12 95 GLN A CA 1
ATOM 758 C C . GLN A 1 95 ? -2.568 -2.989 -0.421 1.00 89.12 95 GLN A C 1
ATOM 760 O O . GLN A 1 95 ? -1.508 -2.641 0.096 1.00 89.12 95 GLN A O 1
ATOM 765 N N . VAL A 1 96 ? -3.618 -3.399 0.292 1.00 87.62 96 VAL A N 1
ATOM 766 C CA . VAL A 1 96 ? -3.651 -3.466 1.762 1.00 87.62 96 VAL A CA 1
ATOM 767 C C . VAL A 1 96 ? -3.647 -4.931 2.192 1.00 87.62 96 VAL A C 1
ATOM 769 O O . VAL A 1 96 ? -4.383 -5.748 1.633 1.00 87.62 96 VAL A O 1
ATOM 772 N N . ARG A 1 97 ? -2.790 -5.287 3.150 1.00 81.94 97 ARG A N 1
ATOM 773 C CA . ARG A 1 97 ? -2.614 -6.658 3.643 1.00 81.94 97 ARG A CA 1
ATOM 774 C C . ARG A 1 97 ? -2.568 -6.664 5.171 1.00 81.94 97 ARG A C 1
ATOM 776 O O . ARG A 1 97 ? -1.832 -5.841 5.698 1.00 81.94 97 ARG A O 1
ATOM 783 N N . PRO A 1 98 ? -3.306 -7.546 5.859 1.00 76.44 98 PRO A N 1
ATOM 784 C CA . PRO A 1 98 ? -2.997 -7.906 7.238 1.00 76.44 98 PRO A CA 1
ATOM 785 C C . PRO A 1 98 ? -1.723 -8.770 7.285 1.00 76.44 98 PRO A C 1
ATOM 787 O O . PRO A 1 98 ? -1.272 -9.245 6.213 1.00 76.44 98 PRO A O 1
#